Protein 3FYB (pdb70)

B-factor: mean 17.43, std 7.92, range [2.0, 59.08]

CATH classification: 1.10.3340.10

Nearest PDB structures (foldseek):
  3fyb-assembly1_A  TM=1.011E+00  e=7.613E-13  Alcanivorax borkumensis SK2
  2o35-assembly1_B-2  TM=8.205E-01  e=4.792E-06  Sinorhizobium meliloti
  3fyb-assembly1_B  TM=1.006E+00  e=9.041E-12  Alcanivorax borkumensis SK2
  2o35-assembly1_B-2  TM=9.087E-01  e=3.250E-06  Sinorhizobium meliloti

Secondary structure (DSSP, 8-state):
---S-HHHHH--HHHHHHHHHHHHT-TTS-TTT---SS--HHHHHHH--HHHHHT----HHHHHHHHH--HHHHHHHH--PPPHHHHHHHHH-/---S-HHHHH--HHHHHHHHHHHHTTTTS-TTT---SS--HHHHHHH--HHHHTT----HHHHHHHHH--HHHHHHHH-----

Foldseek 3Di:
DVPDDPVVVVCVVVVVVVVLVVCLVPLVPAQLVVLVVPGGLQVQLVVVCVCVVVVHDDDSQRSSCVSNCRVVVSCVPRDDDDDPVSVVSSVVD/DVPDDPVVVVCVVVVLVVVLVVCLVPLVCAQVNVCVVPGGLLNQLVVVCVCVVVVHDQDSQNSSCVSNVRVVVSCVPRNDPDD

Structure (mmCIF, N/CA/C/O backbone):
data_3FYB
#
_entry.id   3FYB
#
_cell.length_a   40.501
_cell.length_b   69.536
_cell.length_c   81.921
_cell.angle_alpha   90.00
_cell.angle_beta   90.00
_cell.angle_gamma   90.00
#
_symmetry.space_group_name_H-M   'P 21 21 21'
#
loop_
_entity.id
_entity.type
_entity.pdbx_description
1 polymer 'Protein of unknown function (DUF1244)'
2 non-polymer 'CHLORIDE ION'
3 non-polymer 'CALCIUM ION'
4 non-polymer DI(HYDROXYETHYL)ETHER
5 non-polymer 1,2-ETHANEDIOL
6 water water
#
loop_
_atom_site.group_PDB
_atom_site.id
_atom_site.type_symbol
_atom_site.label_atom_id
_atom_site.label_alt_id
_atom_site.label_comp_id
_atom_site.label_asym_id
_atom_site.label_entity_id
_atom_site.label_seq_id
_atom_site.pdbx_PDB_ins_code
_atom_site.Cartn_x
_atom_site.Cartn_y
_atom_site.Cartn_z
_atom_site.occupancy
_atom_site.B_iso_or_equiv
_atom_site.auth_seq_id
_atom_site.auth_comp_id
_atom_site.auth_asym_id
_atom_site.auth_atom_id
_atom_site.pdbx_PDB_model_num
ATOM 1 N N . GLY A 1 1 ? 27.817 39.128 4.221 1.00 16.85 0 GLY A N 1
ATOM 2 C CA . GLY A 1 1 ? 28.443 40.077 5.187 1.00 16.90 0 GLY A CA 1
ATOM 3 C C . GLY A 1 1 ? 28.935 41.343 4.524 1.00 16.59 0 GLY A C 1
ATOM 4 O O . GLY A 1 1 ? 28.641 41.608 3.356 1.00 16.93 0 GLY A O 1
ATOM 13 N N . ALA A 1 3 ? 31.940 42.141 3.609 1.00 17.92 2 ALA A N 1
ATOM 14 C CA . ALA A 1 3 ? 32.874 41.800 2.551 1.00 18.94 2 ALA A CA 1
ATOM 15 C C . ALA A 1 3 ? 32.182 41.618 1.209 1.00 19.60 2 ALA A C 1
ATOM 16 O O . ALA A 1 3 ? 32.822 41.796 0.169 1.00 21.02 2 ALA A O 1
ATOM 18 N N . ASP A 1 4 ? 30.889 41.256 1.238 1.00 18.77 3 ASP A N 1
ATOM 19 C CA . ASP A 1 4 ? 30.101 40.977 0.039 1.00 18.74 3 ASP A CA 1
ATOM 20 C C . ASP A 1 4 ? 29.436 42.212 -0.577 1.00 17.87 3 ASP A C 1
ATOM 21 O O . ASP A 1 4 ? 28.947 42.157 -1.708 1.00 18.52 3 ASP A O 1
ATOM 26 N N . ILE A 1 5 ? 29.435 43.319 0.161 1.00 16.66 4 ILE A N 1
ATOM 27 C CA . ILE A 1 5 ? 28.746 44.530 -0.256 1.00 15.51 4 ILE A CA 1
ATOM 28 C C . ILE A 1 5 ? 29.655 45.404 -1.114 1.00 16.05 4 ILE A C 1
ATOM 29 O O . ILE A 1 5 ? 30.842 45.526 -0.827 1.00 15.71 4 ILE A O 1
ATOM 34 N N . ASP A 1 6 ? 29.086 45.999 -2.165 1.00 17.10 5 ASP A N 1
ATOM 35 C CA . ASP A 1 6 ? 29.840 46.876 -3.084 1.00 17.27 5 ASP A CA 1
ATOM 36 C C . ASP A 1 6 ? 30.397 48.084 -2.324 1.00 18.10 5 ASP A C 1
ATOM 37 O O . ASP A 1 6 ? 29.773 48.565 -1.369 1.00 16.47 5 ASP A O 1
ATOM 42 N N A GLN A 1 7 ? 31.582 48.547 -2.727 0.50 17.47 6 GLN A N 1
ATOM 43 N N B GLN A 1 7 ? 31.547 48.576 -2.764 0.50 17.99 6 GLN A N 1
ATOM 44 C CA A GLN A 1 7 ? 32.219 49.663 -2.025 0.50 17.28 6 GLN A CA 1
ATOM 45 C CA B GLN A 1 7 ? 32.208 49.639 -2.030 0.50 18.34 6 GLN A CA 1
ATOM 46 C C A GLN A 1 7 ? 31.325 50.911 -1.910 0.50 17.12 6 GLN A C 1
ATOM 47 C C B GLN A 1 7 ? 31.452 50.987 -1.972 0.50 17.71 6 GLN A C 1
ATOM 48 O O A GLN A 1 7 ? 31.199 51.455 -0.824 0.50 16.52 6 GLN A O 1
ATOM 49 O O B GLN A 1 7 ? 31.563 51.695 -0.986 0.50 17.33 6 GLN A O 1
ATOM 60 N N . ALA A 1 8 ? 30.672 51.333 -2.995 1.00 16.82 7 ALA A N 1
ATOM 61 C CA . ALA A 1 8 ? 29.841 52.563 -2.933 1.00 15.97 7 ALA A CA 1
ATOM 62 C C . ALA A 1 8 ? 28.725 52.477 -1.839 1.00 14.94 7 ALA A C 1
ATOM 63 O O . ALA A 1 8 ? 28.520 53.422 -1.075 1.00 14.03 7 ALA A O 1
ATOM 65 N N . SER A 1 9 ? 28.053 51.326 -1.756 1.00 13.99 8 SER A N 1
ATOM 66 C CA . SER A 1 9 ? 27.037 51.085 -0.739 1.00 12.61 8 SER A CA 1
ATOM 67 C C . SER A 1 9 ? 27.667 51.091 0.647 1.00 12.26 8 SER A C 1
ATOM 68 O O . SER A 1 9 ? 27.112 51.688 1.562 1.00 10.97 8 SER A O 1
ATOM 71 N N . LYS A 1 10 ? 28.792 50.423 0.799 1.00 12.68 9 LYS A N 1
ATOM 72 C CA . LYS A 1 10 ? 29.474 50.368 2.138 1.00 13.31 9 LYS A CA 1
ATOM 73 C C . LYS A 1 10 ? 29.800 51.762 2.668 1.00 12.63 9 LYS A C 1
ATOM 74 O O . LYS A 1 10 ? 29.605 52.063 3.857 1.00 11.05 9 LYS A O 1
ATOM 80 N N . THR A 1 11 ? 30.323 52.606 1.776 1.00 11.64 10 THR A N 1
ATOM 81 C CA . THR A 1 11 ? 30.680 53.979 2.137 1.00 11.91 10 THR A CA 1
ATOM 82 C C . THR A 1 11 ? 29.438 54.753 2.552 1.00 11.42 10 THR A C 1
ATOM 83 O O . THR A 1 11 ? 29.455 55.426 3.568 1.00 11.21 10 THR A O 1
ATOM 87 N N . GLU A 1 12 ? 28.352 54.611 1.796 1.00 10.78 11 GLU A N 1
ATOM 88 C CA . GLU A 1 12 ? 27.091 55.253 2.139 1.00 10.42 11 GLU A CA 1
ATOM 89 C C . GLU A 1 12 ? 26.563 54.775 3.489 1.00 10.33 11 GLU A C 1
ATOM 90 O O . GLU A 1 12 ? 26.087 55.571 4.276 1.00 10.23 11 GLU A O 1
ATOM 104 N N . GLU A 1 14 ? 28.373 53.453 6.005 1.00 10.14 13 GLU A N 1
ATOM 105 C CA . GLU A 1 14 ? 29.246 53.888 7.100 1.00 9.55 13 GLU A CA 1
ATOM 106 C C . GLU A 1 14 ? 28.960 55.380 7.395 1.00 10.08 13 GLU A C 1
ATOM 107 O O . GLU A 1 14 ? 28.835 55.784 8.554 1.00 9.80 13 GLU A O 1
ATOM 113 N N . ALA A 1 15 ? 28.847 56.165 6.326 1.00 8.97 14 ALA A N 1
ATOM 114 C CA . ALA A 1 15 ? 28.419 57.591 6.401 1.00 8.93 14 ALA A CA 1
ATOM 115 C C . ALA A 1 15 ? 27.062 57.759 7.124 1.00 8.75 14 ALA A C 1
ATOM 116 O O . ALA A 1 15 ? 26.958 58.593 8.032 1.00 7.62 14 ALA A O 1
ATOM 118 N N . ALA A 1 16 ? 26.036 57.023 6.669 1.00 9.36 15 ALA A N 1
ATOM 119 C CA . ALA A 1 16 ? 24.704 57.016 7.338 1.00 9.63 15 ALA A CA 1
ATOM 120 C C . ALA A 1 16 ? 24.787 56.656 8.838 1.00 10.03 15 ALA A C 1
ATOM 121 O O . ALA A 1 16 ? 24.115 57.300 9.691 1.00 9.99 15 ALA A O 1
ATOM 123 N N . ALA A 1 17 ? 25.606 55.647 9.166 1.00 9.50 16 ALA A N 1
ATOM 124 C CA . ALA A 1 17 ? 25.771 55.224 10.577 1.00 9.35 16 ALA A CA 1
ATOM 125 C C . ALA A 1 17 ? 26.417 56.339 11.399 1.00 9.59 16 ALA A C 1
ATOM 126 O O . ALA A 1 17 ? 26.044 56.584 12.549 1.00 9.45 16 ALA A O 1
ATOM 128 N N . PHE A 1 18 ? 27.406 57.023 10.803 1.00 9.89 17 PHE A N 1
ATOM 129 C CA . PHE A 1 18 ? 28.017 58.185 11.454 1.00 10.34 17 PHE A CA 1
ATOM 130 C C . PHE A 1 18 ? 27.004 59.330 11.703 1.00 10.73 17 PHE A C 1
ATOM 131 O O . PHE A 1 18 ? 26.918 59.883 12.835 1.00 10.39 17 PHE A O 1
ATOM 139 N N . ARG A 1 19 ? 26.269 59.720 10.660 1.00 10.74 18 ARG A N 1
ATOM 140 C CA . ARG A 1 19 ? 25.207 60.709 10.847 1.00 11.47 18 ARG A CA 1
ATOM 141 C C . ARG A 1 19 ? 24.195 60.266 11.934 1.00 11.48 18 ARG A C 1
ATOM 142 O O . ARG A 1 19 ? 23.745 61.105 12.741 1.00 9.77 18 ARG A O 1
ATOM 150 N N . HIS A 1 20 ? 23.864 58.974 11.993 1.00 10.32 19 HIS A N 1
ATOM 151 C CA . HIS A 1 20 ? 22.999 58.452 13.059 1.00 10.91 19 HIS A CA 1
ATOM 152 C C . HIS A 1 20 ? 23.615 58.670 14.443 1.00 10.22 19 HIS A C 1
ATOM 153 O O . HIS A 1 20 ? 22.965 59.090 15.392 1.00 10.07 19 HIS A O 1
ATOM 160 N N . LEU A 1 21 ? 24.907 58.440 14.554 1.00 10.82 20 LEU A N 1
ATOM 161 C CA . LEU A 1 21 ? 25.581 58.699 15.812 1.00 11.35 20 LEU A CA 1
ATOM 162 C C . LEU A 1 21 ? 25.478 60.173 16.228 1.00 10.79 20 LEU A C 1
ATOM 163 O O . LEU A 1 21 ? 25.265 60.456 17.409 1.00 11.27 20 LEU A O 1
ATOM 168 N N . LEU A 1 22 ? 25.684 61.092 15.273 1.00 10.27 21 LEU A N 1
ATOM 169 C CA . LEU A 1 22 ? 25.522 62.535 15.517 1.00 10.76 21 LEU A CA 1
ATOM 170 C C . LEU A 1 22 ? 24.107 62.872 16.001 1.00 10.84 21 LEU A C 1
ATOM 171 O O . LEU A 1 22 ? 23.943 63.628 16.963 1.00 11.49 21 LEU A O 1
ATOM 176 N N . ARG A 1 23 ? 23.098 62.279 15.387 1.00 11.64 22 ARG A N 1
ATOM 177 C CA . ARG A 1 23 ? 21.723 62.519 15.893 1.00 12.24 22 ARG A CA 1
ATOM 178 C C . ARG A 1 23 ? 21.526 61.999 17.310 1.00 13.24 22 ARG A C 1
ATOM 179 O O . ARG A 1 23 ? 20.882 62.670 18.165 1.00 13.03 22 ARG A O 1
ATOM 187 N N . HIS A 1 24 ? 22.022 60.785 17.553 1.00 13.07 23 HIS A N 1
ATOM 188 C CA . HIS A 1 24 ? 21.980 60.184 18.879 1.00 13.41 23 HIS A CA 1
ATOM 189 C C . HIS A 1 24 ? 22.614 61.077 19.952 1.00 14.12 23 HIS A C 1
ATOM 190 O O . HIS A 1 24 ? 22.016 61.327 21.010 1.00 13.90 23 HIS A O 1
ATOM 197 N N . LEU A 1 25 ? 23.815 61.565 19.695 1.00 12.99 24 LEU A N 1
ATOM 198 C CA . LEU A 1 25 ? 24.472 62.446 20.674 1.00 13.39 24 LEU A CA 1
ATOM 199 C C . LEU A 1 25 ? 23.712 63.784 20.871 1.00 14.91 24 LEU A C 1
ATOM 200 O O . LEU A 1 25 ? 23.601 64.303 22.001 1.00 14.68 24 LEU A O 1
ATOM 205 N N . ASP A 1 26 ? 23.182 64.310 19.768 1.00 14.28 25 ASP A N 1
ATOM 206 C CA . ASP A 1 26 ? 22.350 65.520 19.794 1.00 15.46 25 ASP A CA 1
ATOM 207 C C . ASP A 1 26 ? 21.050 65.335 20.586 1.00 15.11 25 ASP A C 1
ATOM 208 O O . ASP A 1 26 ? 20.501 66.305 21.141 1.00 15.68 25 ASP A O 1
ATOM 213 N N . GLU A 1 27 ? 20.552 64.101 20.631 1.00 14.72 26 GLU A N 1
ATOM 214 C CA . GLU A 1 27 ? 19.345 63.740 21.375 1.00 15.45 26 GLU A CA 1
ATOM 215 C C . GLU A 1 27 ? 19.617 63.424 22.839 1.00 15.61 26 GLU A C 1
ATOM 216 O O . GLU A 1 27 ? 18.686 63.212 23.625 1.00 15.00 26 GLU A O 1
ATOM 222 N N . HIS A 1 28 ? 20.895 63.416 23.201 1.00 16.09 27 HIS A N 1
ATOM 223 C CA . HIS A 1 28 ? 21.368 63.123 24.558 1.00 16.26 27 HIS A CA 1
ATOM 224 C C . HIS A 1 28 ? 22.387 64.181 25.007 1.00 17.07 27 HIS A C 1
ATOM 225 O O . HIS A 1 28 ? 23.536 63.870 25.339 1.00 16.30 27 HIS A O 1
ATOM 232 N N . LYS A 1 29 ? 21.944 65.435 25.013 1.00 18.03 28 LYS A N 1
ATOM 233 C CA . LYS A 1 29 ? 22.815 66.570 25.334 1.00 18.64 28 LYS A CA 1
ATOM 234 C C . LYS A 1 29 ? 23.246 66.560 26.804 1.00 19.23 28 LYS A C 1
ATOM 235 O O . LYS A 1 29 ? 24.218 67.248 27.190 1.00 19.87 28 LYS A O 1
ATOM 241 N N . ASP A 1 30 ? 22.535 65.760 27.601 1.00 19.07 29 ASP A N 1
ATOM 242 C CA . ASP A 1 30 ? 22.895 65.460 28.994 1.00 19.08 29 ASP A CA 1
ATOM 243 C C . ASP A 1 30 ? 24.123 64.543 29.105 1.00 17.95 29 ASP A C 1
ATOM 244 O O . ASP A 1 30 ? 24.703 64.421 30.195 1.00 17.21 29 ASP A O 1
ATOM 249 N N . VAL A 1 31 ? 24.480 63.865 28.002 1.00 16.05 30 VAL A N 1
ATOM 250 C CA . VAL A 1 31 ? 25.671 63.008 27.953 1.00 15.41 30 VAL A CA 1
ATOM 251 C C . VAL A 1 31 ? 26.882 63.932 27.799 1.00 14.56 30 VAL A C 1
ATOM 252 O O . VAL A 1 31 ? 27.057 64.558 26.764 1.00 13.86 30 VAL A O 1
ATOM 256 N N . GLN A 1 32 ? 27.692 64.038 28.846 1.00 13.75 31 GLN A N 1
ATOM 257 C CA . GLN A 1 32 ? 28.770 65.039 28.872 1.00 13.10 31 GLN A CA 1
ATOM 258 C C . GLN A 1 32 ? 30.032 64.576 28.167 1.00 12.20 31 GLN A C 1
ATOM 259 O O . GLN A 1 32 ? 30.415 63.401 28.296 1.00 12.70 31 GLN A O 1
ATOM 265 N N . ASN A 1 33 ? 30.740 65.500 27.512 1.00 11.78 32 ASN A N 1
ATOM 266 C CA . ASN A 1 33 ? 32.015 65.123 26.853 1.00 11.31 32 ASN A CA 1
ATOM 267 C C . ASN A 1 33 ? 33.033 64.526 27.822 1.00 11.70 32 ASN A C 1
ATOM 268 O O . ASN A 1 33 ? 33.726 63.581 27.493 1.00 11.45 32 ASN A O 1
ATOM 273 N N . ILE A 1 34 ? 33.144 65.104 29.015 1.00 11.37 33 ILE A N 1
ATOM 274 C CA . ILE A 1 34 ? 34.140 64.596 29.979 1.00 12.50 33 ILE A CA 1
ATOM 275 C C . ILE A 1 34 ? 33.841 63.144 30.400 1.00 12.88 33 ILE A C 1
ATOM 276 O O . ILE A 1 34 ? 34.785 62.343 30.591 1.00 11.79 33 ILE A O 1
ATOM 281 N N . ASP A 1 35 ? 32.551 62.793 30.471 1.00 12.79 34 ASP A N 1
ATOM 282 C CA . ASP A 1 35 ? 32.184 61.402 30.793 1.00 14.08 34 ASP A CA 1
ATOM 283 C C . ASP A 1 35 ? 32.500 60.438 29.650 1.00 14.64 34 ASP A C 1
ATOM 284 O O . ASP A 1 35 ? 32.950 59.312 29.891 1.00 14.67 34 ASP A O 1
ATOM 289 N N . LEU A 1 36 ? 32.259 60.875 28.416 1.00 15.16 35 LEU A N 1
ATOM 290 C CA . LEU A 1 36 ? 32.683 60.123 27.233 1.00 15.69 35 LEU A CA 1
ATOM 291 C C . LEU A 1 36 ? 34.198 59.895 27.251 1.00 16.31 35 LEU A C 1
ATOM 292 O O . LEU A 1 36 ? 34.656 58.778 26.974 1.00 17.04 35 LEU A O 1
ATOM 305 N N . ILE A 1 38 ? 36.339 60.069 29.995 1.00 18.23 37 ILE A N 1
ATOM 306 C CA . ILE A 1 38 ? 36.586 59.135 31.105 1.00 19.33 37 ILE A CA 1
ATOM 307 C C . ILE A 1 38 ? 36.235 57.678 30.710 1.00 20.38 37 ILE A C 1
ATOM 308 O O . ILE A 1 38 ? 37.094 56.801 30.797 1.00 20.54 37 ILE A O 1
ATOM 313 N N . GLN A 1 39 ? 35.010 57.432 30.238 1.00 21.55 38 GLN A N 1
ATOM 314 C CA . GLN A 1 39 ? 34.560 56.051 29.963 1.00 22.76 38 GLN A CA 1
ATOM 315 C C . GLN A 1 39 ? 35.157 55.409 28.719 1.00 22.85 38 GLN A C 1
ATOM 316 O O . GLN A 1 39 ? 35.555 54.223 28.752 1.00 22.94 38 GLN A O 1
ATOM 322 N N . ALA A 1 40 ? 35.218 56.186 27.634 1.00 21.85 39 ALA A N 1
ATOM 323 C CA . ALA A 1 40 ? 35.392 55.635 26.298 1.00 21.41 39 ALA A CA 1
ATOM 324 C C . ALA A 1 40 ? 36.583 56.243 25.550 1.00 20.92 39 ALA A C 1
ATOM 325 O O . ALA A 1 40 ? 36.885 55.821 24.431 1.00 20.08 39 ALA A O 1
ATOM 327 N N . ASP A 1 41 ? 37.256 57.221 26.165 1.00 18.59 40 ASP A N 1
ATOM 328 C CA . ASP A 1 41 ? 38.440 57.849 25.567 1.00 18.59 40 ASP A CA 1
ATOM 329 C C . ASP A 1 41 ? 38.158 58.632 24.261 1.00 16.60 40 ASP A C 1
ATOM 330 O O . ASP A 1 41 ? 39.062 58.840 23.427 1.00 15.54 40 ASP A O 1
ATOM 335 N N . PHE A 1 42 ? 36.910 59.034 24.076 1.00 15.14 41 PHE A N 1
ATOM 336 C CA . PHE A 1 42 ? 36.564 59.930 22.952 1.00 15.28 41 PHE A CA 1
ATOM 337 C C . PHE A 1 42 ? 35.355 60.743 23.364 1.00 15.06 41 PHE A C 1
ATOM 338 O O . PHE A 1 42 ? 34.652 60.360 24.293 1.00 15.55 41 PHE A O 1
ATOM 346 N N . CYS A 1 43 ? 35.102 61.852 22.667 1.00 13.54 42 CYS A N 1
ATOM 347 C CA . CYS A 1 43 ? 33.902 62.654 22.926 1.00 13.63 42 CYS A CA 1
ATOM 348 C C . CYS A 1 43 ? 33.479 63.364 21.635 1.00 13.10 42 CYS A C 1
ATOM 349 O O . CYS A 1 43 ? 34.008 63.045 20.548 1.00 12.72 42 CYS A O 1
ATOM 352 N N . ARG A 1 44 ? 32.541 64.319 21.717 1.00 11.32 43 ARG A N 1
ATOM 353 C CA . ARG A 1 44 ? 32.122 64.998 20.480 1.00 10.76 43 ARG A CA 1
ATOM 354 C C . ARG A 1 44 ? 33.291 65.721 19.776 1.00 10.64 43 ARG A C 1
ATOM 355 O O . ARG A 1 44 ? 33.345 65.798 18.538 1.00 10.96 43 ARG A O 1
ATOM 363 N N . ASN A 1 45 ? 34.242 66.219 20.567 1.00 10.21 44 ASN A N 1
ATOM 364 C CA . ASN A 1 45 ? 35.301 67.032 19.996 1.00 10.62 44 ASN A CA 1
ATOM 365 C C . ASN A 1 45 ? 36.192 66.134 19.188 1.00 11.08 44 ASN A C 1
ATOM 366 O O . ASN A 1 45 ? 36.717 66.553 18.161 1.00 10.83 44 ASN A O 1
ATOM 371 N N . CYS A 1 46 ? 36.334 64.881 19.619 1.00 10.14 45 CYS A N 1
ATOM 372 C CA . CYS A 1 46 ? 37.185 63.941 18.872 1.00 11.35 45 CYS A CA 1
ATOM 373 C C . CYS A 1 46 ? 36.561 63.635 17.520 1.00 11.05 45 CYS A C 1
ATOM 374 O O . CYS A 1 46 ? 37.269 63.519 16.521 1.00 11.44 45 CYS A O 1
ATOM 377 N N . LEU A 1 47 ? 35.227 63.501 17.476 1.00 10.67 46 LEU A N 1
ATOM 378 C CA . LEU A 1 47 ? 34.556 63.223 16.207 1.00 10.58 46 LEU A CA 1
ATOM 379 C C . LEU A 1 47 ? 34.798 64.346 15.242 1.00 11.29 46 LEU A C 1
ATOM 380 O O . LEU A 1 47 ? 34.986 64.109 14.049 1.00 10.65 46 LEU A O 1
ATOM 385 N N . ALA A 1 48 ? 34.821 65.563 15.776 1.00 10.25 47 ALA A N 1
ATOM 386 C CA . ALA A 1 48 ? 35.110 66.738 14.926 1.00 10.79 47 ALA A CA 1
ATOM 387 C C . ALA A 1 48 ? 36.572 66.653 14.411 1.00 10.77 47 ALA A C 1
ATOM 388 O O . ALA A 1 48 ? 36.835 66.852 13.220 1.00 9.77 47 ALA A O 1
ATOM 390 N N . LYS A 1 49 ? 37.515 66.345 15.302 1.00 11.30 48 LYS A N 1
ATOM 391 C CA . LYS A 1 49 ? 38.915 66.174 14.889 1.00 12.14 48 LYS A CA 1
ATOM 392 C C . LYS A 1 49 ? 39.030 65.116 13.798 1.00 11.71 48 LYS A C 1
ATOM 393 O O . LYS A 1 49 ? 39.743 65.308 12.798 1.00 9.13 48 LYS A O 1
ATOM 399 N N . TRP A 1 50 ? 38.306 64.006 13.961 1.00 10.57 49 TRP A N 1
ATOM 400 C CA . TRP A 1 50 ? 38.403 62.887 12.990 1.00 11.33 49 TRP A CA 1
ATOM 401 C C . TRP A 1 50 ? 37.877 63.294 11.624 1.00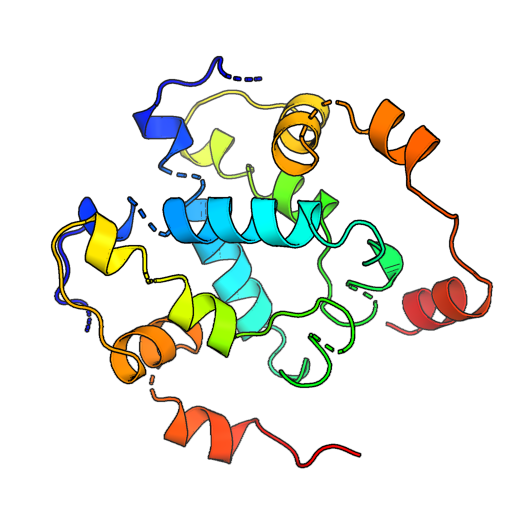 11.18 49 TRP A C 1
ATOM 402 O O . TRP A 1 50 ? 38.396 62.841 10.616 1.00 11.34 49 TRP A O 1
ATOM 413 N N . LEU A 1 51 ? 36.826 64.124 11.603 1.00 10.89 50 LEU A N 1
ATOM 414 C CA . LEU A 1 51 ? 36.332 64.692 10.352 1.00 10.59 50 LEU A CA 1
ATOM 415 C C . LEU A 1 51 ? 37.422 65.565 9.670 1.00 10.90 50 LEU A C 1
ATOM 416 O O . LEU A 1 51 ? 37.616 65.508 8.451 1.00 10.15 50 LEU A O 1
ATOM 429 N N . GLU A 1 53 ? 40.642 65.232 9.952 1.00 12.58 52 GLU A N 1
ATOM 430 C CA . GLU A 1 53 ? 41.626 64.289 9.401 1.00 12.89 52 GLU A CA 1
ATOM 431 C C . GLU A 1 53 ? 41.140 63.697 8.092 1.00 13.35 52 GLU A C 1
ATOM 432 O O . GLU A 1 53 ? 41.923 63.533 7.148 1.00 13.11 52 GLU A O 1
ATOM 438 N N . ALA A 1 54 ? 39.832 63.428 8.015 1.00 12.46 53 ALA A N 1
ATOM 439 C CA . ALA A 1 54 ? 39.261 62.803 6.831 1.00 12.29 53 ALA A CA 1
ATOM 440 C C . ALA A 1 54 ? 39.193 63.844 5.721 1.00 12.20 53 ALA A C 1
ATOM 441 O O . ALA A 1 54 ? 39.360 63.513 4.561 1.00 12.37 53 ALA A O 1
ATOM 443 N N . ALA A 1 55 ? 38.929 65.105 6.080 1.00 12.14 54 ALA A N 1
ATOM 444 C CA . ALA A 1 55 ? 38.995 66.187 5.084 1.00 12.17 54 ALA A CA 1
ATOM 445 C C . ALA A 1 55 ? 40.380 66.180 4.384 1.00 12.82 54 ALA A C 1
ATOM 446 O O . ALA A 1 55 ? 40.463 66.236 3.147 1.00 12.53 54 ALA A O 1
ATOM 448 N N . THR A 1 56 ? 41.466 66.069 5.154 1.00 13.50 55 THR A N 1
ATOM 449 C CA . THR A 1 56 ? 42.825 65.990 4.547 1.00 14.28 55 THR A CA 1
ATOM 450 C C . THR A 1 56 ? 42.993 64.825 3.572 1.00 14.33 55 THR A C 1
ATOM 451 O O . THR A 1 56 ? 43.574 64.986 2.476 1.00 14.36 55 THR A O 1
ATOM 455 N N . GLU A 1 57 ? 42.494 63.659 3.972 1.00 13.15 56 GLU A N 1
ATOM 456 C CA . GLU A 1 57 ? 42.517 62.470 3.143 1.00 14.39 56 GLU A CA 1
ATOM 457 C C . GLU A 1 57 ? 41.760 62.689 1.845 1.00 13.61 56 GLU A C 1
ATOM 458 O O . GLU A 1 57 ? 42.139 62.119 0.809 1.00 12.44 56 GLU A O 1
ATOM 464 N N . GLN A 1 58 ? 40.700 63.509 1.904 1.00 12.40 57 GLN A N 1
ATOM 465 C CA . GLN A 1 58 ? 39.886 63.821 0.718 1.00 11.98 57 GLN A CA 1
ATOM 466 C C . GLN A 1 58 ? 40.327 65.065 -0.057 1.00 12.05 57 GLN A C 1
ATOM 467 O O . GLN A 1 58 ? 39.739 65.399 -1.091 1.00 12.59 57 GLN A O 1
ATOM 473 N N . GLY A 1 59 ? 41.400 65.703 0.385 1.00 12.84 58 GLY A N 1
ATOM 474 C CA . GLY A 1 59 ? 41.943 66.875 -0.326 1.00 13.73 58 GLY A CA 1
ATOM 475 C C . GLY A 1 59 ? 41.020 68.077 -0.226 1.00 14.29 58 GLY A C 1
ATOM 476 O O . GLY A 1 59 ? 41.022 68.955 -1.107 1.00 14.28 58 GLY A O 1
ATOM 477 N N . VAL A 1 60 ? 40.217 68.129 0.832 1.00 13.75 59 VAL A N 1
ATOM 478 C CA . VAL A 1 60 ? 39.270 69.253 1.031 1.00 14.29 59 VAL A CA 1
ATOM 479 C C . VAL A 1 60 ? 39.591 69.980 2.348 1.00 15.75 59 VAL A C 1
ATOM 480 O O . VAL A 1 60 ? 40.386 69.497 3.148 1.00 16.07 59 VAL A O 1
ATOM 484 N N . GLU A 1 61 ? 38.977 71.140 2.555 1.00 16.29 60 GLU A N 1
ATOM 485 C CA . GLU A 1 61 ? 39.296 71.980 3.697 1.00 17.89 60 GLU A CA 1
ATOM 486 C C . GLU A 1 61 ? 38.143 71.939 4.711 1.00 16.90 60 GLU A C 1
ATOM 487 O O . GLU A 1 61 ? 36.979 72.098 4.347 1.00 17.35 60 GLU A O 1
ATOM 493 N N . LEU A 1 62 ? 38.491 71.705 5.973 1.00 16.41 61 LEU A N 1
ATOM 494 C CA . LEU A 1 62 ? 37.553 71.814 7.083 1.00 16.56 61 LEU A CA 1
ATOM 495 C C . LEU A 1 62 ? 38.372 72.218 8.310 1.00 16.04 61 LEU A C 1
ATOM 496 O O . LEU A 1 62 ? 39.336 71.543 8.642 1.00 17.26 61 LEU A O 1
ATOM 501 N N . ASP A 1 63 ? 38.015 73.316 8.964 1.00 14.95 62 ASP A N 1
ATOM 502 C CA . ASP A 1 63 ? 38.762 73.707 10.157 1.00 13.88 62 ASP A CA 1
ATOM 503 C C . ASP A 1 63 ? 37.999 73.221 11.397 1.00 13.31 62 ASP A C 1
ATOM 504 O O . ASP A 1 63 ? 36.901 72.691 11.267 1.00 10.66 62 ASP A O 1
ATOM 509 N N . TYR A 1 64 ? 38.581 73.380 12.577 1.00 12.28 63 TYR A N 1
ATOM 510 C CA . TYR A 1 64 ? 37.963 72.783 13.790 1.00 12.52 63 TYR A CA 1
ATOM 511 C C . TYR A 1 64 ? 36.589 73.398 14.091 1.00 12.42 63 TYR A C 1
ATOM 512 O O . TYR A 1 64 ? 35.657 72.691 14.449 1.00 12.29 63 TYR A O 1
ATOM 521 N N . ASP A 1 65 ? 36.445 74.703 13.891 1.00 11.98 64 ASP A N 1
ATOM 522 C CA . ASP A 1 65 ? 35.166 75.350 14.198 1.00 12.56 64 ASP A CA 1
ATOM 523 C C . ASP A 1 65 ? 34.094 74.790 13.283 1.00 11.81 64 ASP A C 1
ATOM 524 O O . ASP A 1 65 ? 32.981 74.500 13.736 1.00 12.59 64 ASP A O 1
ATOM 529 N N . GLY A 1 66 ? 34.422 74.656 11.997 1.00 10.99 65 GLY A N 1
ATOM 530 C CA . GLY A 1 66 ? 33.485 74.106 11.021 1.00 11.20 65 GLY A CA 1
ATOM 531 C C . GLY A 1 66 ? 33.120 72.659 11.340 1.00 10.59 65 GLY A C 1
ATOM 532 O O . GLY A 1 66 ? 31.943 72.255 11.246 1.00 10.01 65 GLY A O 1
ATOM 533 N N . ALA A 1 67 ? 34.124 71.866 11.707 1.00 9.97 66 ALA A N 1
ATOM 534 C CA . ALA A 1 67 ? 33.876 70.474 12.103 1.00 10.57 66 ALA A CA 1
ATOM 535 C C . ALA A 1 67 ? 32.979 70.383 13.327 1.00 9.00 66 ALA A C 1
ATOM 536 O O . ALA A 1 67 ? 32.040 69.590 13.354 1.00 10.76 66 ALA A O 1
ATOM 538 N N . ARG A 1 68 ? 33.267 71.192 14.345 1.00 8.65 67 ARG A N 1
ATOM 539 C CA . ARG A 1 68 ? 32.420 71.228 15.546 1.00 10.24 67 ARG A CA 1
ATOM 540 C C . ARG A 1 68 ? 31.008 71.689 15.219 1.00 10.23 67 ARG A C 1
ATOM 541 O O . ARG A 1 68 ? 30.016 71.124 15.734 1.00 10.32 67 ARG A O 1
ATOM 549 N N . GLU A 1 69 ? 30.892 72.692 14.357 1.00 10.04 68 GLU A N 1
ATOM 550 C CA . GLU A 1 69 ? 29.537 73.230 14.038 1.00 11.46 68 GLU A CA 1
ATOM 551 C C . GLU A 1 69 ? 28.698 72.101 13.414 1.00 11.79 68 GLU A C 1
ATOM 552 O O . GLU A 1 69 ? 27.520 71.923 13.719 1.00 11.01 68 GLU A O 1
ATOM 558 N N . TYR A 1 70 ? 29.347 71.293 12.579 1.00 11.81 69 TYR A N 1
ATOM 559 C CA . TYR A 1 70 ? 28.683 70.140 11.986 1.00 11.39 69 TYR A CA 1
ATOM 560 C C . TYR A 1 70 ? 28.317 69.076 13.050 1.00 11.99 69 TYR A C 1
ATOM 561 O O . TYR A 1 70 ? 27.199 68.621 13.108 1.00 11.31 69 TYR A O 1
ATOM 570 N N . VAL A 1 71 ? 29.262 68.709 13.906 1.00 11.30 70 VAL A N 1
ATOM 571 C CA . VAL A 1 71 ? 29.033 67.680 14.922 1.00 11.80 70 VAL A CA 1
ATOM 572 C C . VAL A 1 71 ? 27.947 68.121 15.921 1.00 11.83 70 VAL A C 1
ATOM 573 O O . VAL A 1 71 ? 27.033 67.370 16.232 1.00 12.67 70 VAL A O 1
ATOM 577 N N . TYR A 1 72 ? 28.032 69.363 16.389 1.00 10.75 71 TYR A N 1
ATOM 578 C CA . TYR A 1 72 ? 27.128 69.819 17.462 1.00 11.64 71 TYR A CA 1
ATOM 579 C C . TYR A 1 72 ? 25.785 70.326 16.934 1.00 11.63 71 TYR A C 1
ATOM 580 O O . TYR A 1 72 ? 24.827 70.475 17.709 1.00 13.52 71 TYR A O 1
ATOM 589 N N . GLY A 1 73 ? 25.703 70.607 15.632 1.00 13.63 72 GLY A N 1
ATOM 590 C CA . GLY A 1 73 ? 24.487 71.163 15.025 1.00 14.63 72 GLY A CA 1
ATOM 591 C C . GLY A 1 73 ? 24.317 72.668 15.221 1.00 15.02 72 GLY A C 1
ATOM 592 O O . GLY A 1 73 ? 23.268 73.242 14.883 1.00 14.44 72 GLY A O 1
ATOM 601 N N . PRO A 1 75 ? 27.241 76.388 16.310 1.00 15.29 74 PRO A N 1
ATOM 602 C CA . PRO A 1 75 ? 28.598 76.746 16.736 1.00 14.49 74 PRO A CA 1
ATOM 603 C C . PRO A 1 75 ? 28.896 76.215 18.136 1.00 14.30 74 PRO A C 1
ATOM 604 O O . PRO A 1 75 ? 28.024 76.339 19.028 1.00 13.65 74 PRO A O 1
ATOM 608 N N . PHE A 1 76 ? 30.093 75.640 18.333 1.00 13.80 75 PHE A N 1
ATOM 609 C CA . PHE A 1 76 ? 30.467 75.123 19.665 1.00 13.29 75 PHE A CA 1
ATOM 610 C C . PHE A 1 76 ? 30.226 76.133 20.798 1.00 14.04 75 PHE A C 1
ATOM 611 O O . PHE A 1 76 ? 29.803 75.769 21.906 1.00 13.46 75 PHE A O 1
ATOM 619 N N . ALA A 1 77 ? 30.518 77.400 20.532 1.00 14.50 76 ALA A N 1
ATOM 620 C CA . ALA A 1 77 ? 30.397 78.433 21.552 1.00 15.52 76 ALA A CA 1
ATOM 621 C C . ALA A 1 77 ? 28.970 78.560 22.061 1.00 15.31 76 ALA A C 1
ATOM 622 O O . ALA A 1 77 ? 28.755 78.771 23.238 1.00 14.69 76 ALA A O 1
ATOM 624 N N . GLU A 1 78 ? 28.009 78.392 21.152 1.00 16.07 77 GLU A N 1
ATOM 625 C CA . GLU A 1 78 ? 26.591 78.486 21.506 1.00 17.44 77 GLU A CA 1
ATOM 626 C C . GLU A 1 78 ? 26.159 77.235 22.276 1.00 16.53 77 GLU A C 1
ATOM 627 O O . GLU A 1 78 ? 25.498 77.353 23.302 1.00 16.00 77 GLU A O 1
ATOM 633 N N . TRP A 1 79 ? 26.565 76.058 21.797 1.00 16.16 78 TRP A N 1
ATOM 634 C CA . TRP A 1 79 ? 26.338 74.780 22.486 1.00 16.18 78 TRP A CA 1
ATOM 635 C C . TRP A 1 79 ? 26.869 74.796 23.922 1.00 15.91 78 TRP A C 1
ATOM 636 O O . TRP A 1 79 ? 26.152 74.460 24.863 1.00 16.52 78 TRP A O 1
ATOM 647 N N . LYS A 1 80 ? 28.100 75.261 24.095 1.00 16.25 79 LYS A N 1
ATOM 648 C CA . LYS A 1 80 ? 28.691 75.413 25.416 1.00 16.50 79 LYS A CA 1
ATOM 649 C C . LYS A 1 80 ? 27.907 76.322 26.354 1.00 16.16 79 LYS A C 1
ATOM 650 O O . LYS A 1 80 ? 27.727 75.969 27.506 1.00 16.24 79 LYS A O 1
ATOM 656 N N . THR A 1 81 ? 27.460 77.480 25.866 1.00 15.29 80 THR A N 1
ATOM 657 C CA . THR A 1 81 ? 26.656 78.408 26.653 1.00 14.79 80 THR A CA 1
ATOM 658 C C . THR A 1 81 ? 25.313 77.790 27.062 1.00 14.25 80 THR A C 1
ATOM 659 O O . THR A 1 81 ? 24.883 77.890 28.218 1.00 12.04 80 THR A O 1
ATOM 663 N N . LEU A 1 82 ? 24.678 77.114 26.112 1.00 12.65 81 LEU A N 1
ATOM 664 C CA . LEU A 1 82 ? 23.316 76.643 26.324 1.00 13.46 81 LEU A CA 1
ATOM 665 C C . LEU A 1 82 ? 23.261 75.329 27.072 1.00 13.09 81 LEU A C 1
ATOM 666 O O . LEU A 1 82 ? 22.317 75.096 27.814 1.00 14.22 81 LEU A O 1
ATOM 671 N N . TYR A 1 83 ? 24.267 74.468 26.876 1.00 12.48 82 TYR A N 1
ATOM 672 C CA . TYR A 1 83 ? 24.142 73.090 27.335 1.00 12.78 82 TYR A CA 1
ATOM 673 C C . TYR A 1 83 ? 25.213 72.576 28.262 1.00 13.92 82 TYR A C 1
ATOM 674 O O . TYR A 1 83 ? 24.950 71.660 29.033 1.00 14.92 82 TYR A O 1
ATOM 683 N N . GLN A 1 84 ? 26.411 73.134 28.189 1.00 13.51 83 GLN A N 1
ATOM 684 C CA . GLN A 1 84 ? 27.523 72.534 28.929 1.00 14.49 83 GLN A CA 1
ATOM 685 C C . GLN A 1 84 ? 27.656 72.967 30.372 1.00 14.42 83 GLN A C 1
ATOM 686 O O . GLN A 1 84 ? 27.512 74.150 30.685 1.00 14.94 83 GLN A O 1
ATOM 692 N N . LYS A 1 85 ? 27.907 71.981 31.242 1.00 14.19 84 LYS A N 1
ATOM 693 C CA . LYS A 1 85 ? 28.219 72.204 32.655 1.00 14.91 84 LYS A CA 1
ATOM 694 C C . LYS A 1 85 ? 29.699 71.908 32.813 1.00 13.67 84 LYS A C 1
ATOM 695 O O . LYS A 1 85 ? 30.180 70.941 32.204 1.00 13.51 84 LYS A O 1
ATOM 701 N N . PRO A 1 86 ? 30.429 72.722 33.611 1.00 13.06 85 PRO A N 1
ATOM 702 C CA . PRO A 1 86 ? 31.835 72.336 33.785 1.00 12.93 85 PRO A CA 1
ATOM 703 C C . PRO A 1 86 ? 31.997 71.052 34.594 1.00 12.12 85 PRO A C 1
ATOM 704 O O . PRO A 1 86 ? 31.097 70.671 35.350 1.00 11.97 85 PRO A O 1
ATOM 708 N N . ALA A 1 87 ? 33.160 70.422 34.482 1.00 11.52 86 ALA A N 1
ATOM 709 C CA . ALA A 1 87 ? 33.426 69.185 35.230 1.00 10.99 86 ALA A CA 1
ATOM 710 C C . ALA A 1 87 ? 33.279 69.348 36.755 1.00 10.40 86 ALA A C 1
ATOM 711 O O . ALA A 1 87 ? 33.539 70.420 37.302 1.00 11.19 86 ALA A O 1
ATOM 713 N N . SER A 1 88 ? 32.866 68.276 37.440 1.00 9.92 87 SER A N 1
ATOM 714 C CA . SER A 1 88 ? 32.888 68.226 38.904 1.00 9.17 87 SER A CA 1
ATOM 715 C C . SER A 1 88 ? 34.319 67.861 39.337 1.00 9.65 87 SER A C 1
ATOM 716 O O . SER A 1 88 ? 35.121 67.428 38.495 1.00 8.78 87 SER A O 1
ATOM 719 N N . GLU A 1 89 ? 34.624 68.015 40.622 1.00 9.85 88 GLU A N 1
ATOM 720 C CA . GLU A 1 89 ? 35.922 67.555 41.161 1.00 11.85 88 GLU A CA 1
ATOM 721 C C . GLU A 1 89 ? 36.131 66.071 40.851 1.00 11.67 88 GLU A C 1
ATOM 722 O O . GLU A 1 89 ? 37.214 65.659 40.424 1.00 12.46 88 GLU A O 1
ATOM 728 N N . ALA A 1 90 ? 35.081 65.273 41.037 1.00 11.55 89 ALA A N 1
ATOM 729 C CA . ALA A 1 90 ? 35.155 63.833 40.791 1.00 11.79 89 ALA A CA 1
ATOM 730 C C . ALA A 1 90 ? 35.443 63.503 39.323 1.00 11.62 89 ALA A C 1
ATOM 731 O O . ALA A 1 90 ? 36.192 62.558 39.021 1.00 10.96 89 ALA A O 1
ATOM 733 N N . GLN A 1 91 ? 34.839 64.25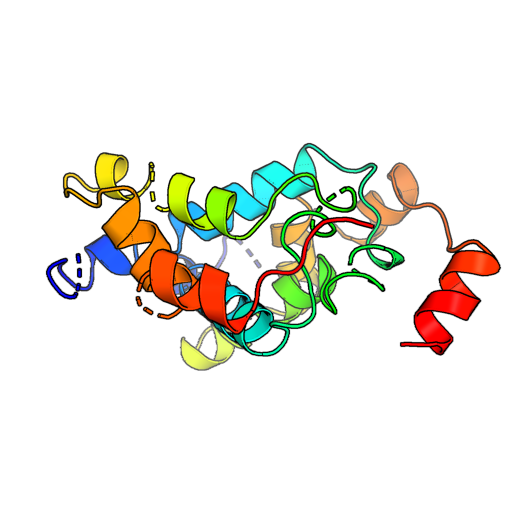1 38.392 1.00 11.44 90 GLN A N 1
ATOM 734 C CA . GLN A 1 91 ? 35.122 64.032 36.967 1.00 12.64 90 GLN A CA 1
ATOM 735 C C . GLN A 1 91 ? 36.572 64.426 36.618 1.00 14.26 90 GLN A C 1
ATOM 736 O O . GLN A 1 91 ? 37.253 63.692 35.885 1.00 15.22 90 GLN A O 1
ATOM 742 N N . LEU A 1 92 ? 37.046 65.562 37.132 1.00 16.60 91 LEU A N 1
ATOM 743 C CA . LEU A 1 92 ? 38.427 65.993 36.898 1.00 18.73 91 LEU A CA 1
ATOM 744 C C . LEU A 1 92 ? 39.404 64.927 37.386 1.00 20.35 91 LEU A C 1
ATOM 745 O O . LEU A 1 92 ? 40.257 64.483 36.604 1.00 20.69 91 LEU A O 1
ATOM 750 N N . ALA A 1 93 ? 39.252 64.516 38.656 1.00 21.49 92 ALA A N 1
ATOM 751 C CA . ALA A 1 93 ? 39.991 63.388 39.255 1.00 22.96 92 ALA A CA 1
ATOM 752 C C . ALA A 1 93 ? 39.949 62.114 38.419 1.00 24.21 92 ALA A C 1
ATOM 753 O O . ALA A 1 93 ? 40.993 61.505 38.177 1.00 24.59 92 ALA A O 1
ATOM 755 N N . ALA A 1 94 ? 38.751 61.711 37.989 1.00 25.70 93 ALA A N 1
ATOM 756 C CA . ALA A 1 94 ? 38.577 60.486 37.206 1.00 27.55 93 ALA A CA 1
ATOM 757 C C . ALA A 1 94 ? 39.179 60.597 35.800 1.00 29.23 93 ALA A C 1
ATOM 758 O O . ALA A 1 94 ? 39.625 59.599 35.240 1.00 29.42 93 ALA A O 1
ATOM 760 N N . PHE A 1 95 ? 39.196 61.811 35.251 1.00 31.75 94 PHE A N 1
ATOM 761 C CA . PHE A 1 95 ? 39.850 62.106 33.971 1.00 34.16 94 PHE A CA 1
ATOM 762 C C . PHE A 1 95 ? 41.364 62.040 34.167 1.00 35.53 94 PHE A C 1
ATOM 763 O O . PHE A 1 95 ? 42.075 61.426 33.362 1.00 35.56 94 PHE A O 1
ATOM 771 N N . GLU A 1 96 ? 41.840 62.666 35.242 1.00 37.00 95 GLU A N 1
ATOM 772 C CA . GLU A 1 96 ? 43.249 62.613 35.636 1.00 38.88 95 GLU A CA 1
ATOM 773 C C . GLU A 1 96 ? 43.688 61.182 35.939 1.00 39.53 95 GLU A C 1
ATOM 774 O O . GLU A 1 96 ? 44.860 60.840 35.757 1.00 39.97 95 GLU A O 1
ATOM 780 N N . ALA A 1 97 ? 42.740 60.354 36.385 1.00 40.42 96 ALA A N 1
ATOM 781 C CA . ALA A 1 97 ? 42.993 58.941 36.682 1.00 41.36 96 ALA A CA 1
ATOM 782 C C . ALA A 1 97 ? 43.220 58.119 35.419 1.00 42.04 96 ALA A C 1
ATOM 783 O O . ALA A 1 97 ? 44.002 57.162 35.429 1.00 42.44 96 ALA A O 1
ATOM 785 N N . LYS A 1 98 ? 42.524 58.482 34.346 1.00 43.02 97 LYS A N 1
ATOM 786 C CA . LYS A 1 98 ? 42.628 57.778 33.065 1.00 43.54 97 LYS A CA 1
ATOM 787 C C . LYS A 1 98 ? 43.371 58.630 32.044 1.00 43.73 97 LYS A C 1
ATOM 788 O O . LYS A 1 98 ? 44.517 59.023 32.271 1.00 44.13 97 LYS A O 1
ATOM 794 N N . GLY B 1 1 ? 32.765 75.636 5.606 1.00 16.30 0 GLY B N 1
ATOM 795 C CA . GLY B 1 1 ? 32.395 74.480 6.464 1.00 15.85 0 GLY B CA 1
ATOM 796 C C . GLY B 1 1 ? 31.879 73.244 5.750 1.00 15.84 0 GLY B C 1
ATOM 797 O O . GLY B 1 1 ? 32.116 73.035 4.545 1.00 15.82 0 GLY B O 1
ATOM 806 N N . ALA B 1 3 ? 28.936 72.384 4.855 1.00 12.84 2 ALA B N 1
ATOM 807 C CA . ALA B 1 3 ? 27.960 72.621 3.775 1.00 13.13 2 ALA B CA 1
ATOM 808 C C . ALA B 1 3 ? 28.641 73.075 2.483 1.00 13.10 2 ALA B C 1
ATOM 809 O O . ALA B 1 3 ? 28.006 73.098 1.418 1.00 13.88 2 ALA B O 1
ATOM 811 N N . ASP B 1 4 ? 29.924 73.420 2.570 1.00 12.29 3 ASP B N 1
ATOM 812 C CA . ASP B 1 4 ? 30.700 73.892 1.414 1.00 12.36 3 ASP B CA 1
ATOM 813 C C . ASP B 1 4 ? 31.486 72.795 0.721 1.00 11.40 3 ASP B C 1
ATOM 814 O O . ASP B 1 4 ? 32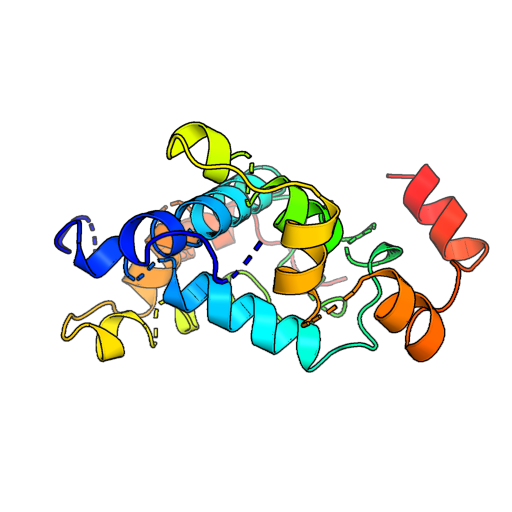.129 73.031 -0.305 1.00 12.39 3 ASP B O 1
ATOM 819 N N . ILE B 1 5 ? 31.480 71.611 1.299 1.00 9.41 4 ILE B N 1
ATOM 820 C CA . ILE B 1 5 ? 32.235 70.498 0.726 1.00 7.92 4 ILE B CA 1
ATOM 821 C C . ILE B 1 5 ? 31.343 69.697 -0.269 1.00 8.36 4 ILE B C 1
ATOM 822 O O . ILE B 1 5 ? 30.170 69.424 0.009 1.00 9.11 4 ILE B O 1
ATOM 827 N N . ASP B 1 6 ? 31.899 69.279 -1.417 1.00 8.43 5 ASP B N 1
ATOM 828 C CA . ASP B 1 6 ? 31.087 68.502 -2.372 1.00 9.10 5 ASP B CA 1
ATOM 829 C C . ASP B 1 6 ? 30.515 67.243 -1.701 1.00 9.38 5 ASP B C 1
ATOM 830 O O . ASP B 1 6 ? 31.134 66.655 -0.816 1.00 7.89 5 ASP B O 1
ATOM 835 N N . GLN B 1 7 ? 29.324 66.828 -2.130 1.00 9.28 6 GLN B N 1
ATOM 836 C CA . GLN B 1 7 ? 28.620 65.743 -1.477 1.00 10.44 6 GLN B CA 1
ATOM 837 C C . GLN B 1 7 ? 29.431 64.431 -1.395 1.00 10.01 6 GLN B C 1
ATOM 838 O O . GLN B 1 7 ? 29.382 63.750 -0.382 1.00 10.10 6 GLN B O 1
ATOM 844 N N . ALA B 1 8 ? 30.175 64.088 -2.436 1.00 9.52 7 ALA B N 1
ATOM 845 C CA . ALA B 1 8 ? 30.933 62.816 -2.426 1.00 9.93 7 ALA B CA 1
ATOM 846 C C . ALA B 1 8 ? 32.047 62.844 -1.368 1.00 9.54 7 ALA B C 1
ATOM 847 O O . ALA B 1 8 ? 32.162 61.891 -0.583 1.00 10.05 7 ALA B O 1
ATOM 849 N N . SER B 1 9 ? 32.836 63.913 -1.340 1.00 8.87 8 SER B N 1
ATOM 850 C CA . SER B 1 9 ? 33.837 64.120 -0.259 1.00 8.42 8 SER B CA 1
ATOM 851 C C . SER B 1 9 ? 33.190 64.074 1.140 1.00 8.49 8 SER B C 1
ATOM 852 O O . SER B 1 9 ? 33.743 63.438 2.060 1.00 9.12 8 SER B O 1
ATOM 855 N N . LYS B 1 10 ? 32.064 64.765 1.318 1.00 7.81 9 LYS B N 1
ATOM 856 C CA . LYS B 1 10 ? 31.410 64.810 2.639 1.00 8.17 9 LYS B CA 1
ATOM 857 C C . LYS B 1 10 ? 31.013 63.407 3.105 1.00 9.62 9 LYS B C 1
ATOM 858 O O . LYS B 1 10 ? 31.295 62.996 4.260 1.00 9.15 9 LYS B O 1
ATOM 864 N N . THR B 1 11 ? 30.385 62.667 2.197 1.00 9.16 10 THR B N 1
ATOM 865 C CA . THR B 1 11 ? 30.062 61.242 2.445 1.00 9.33 10 THR B CA 1
ATOM 866 C C . THR B 1 11 ? 31.310 60.420 2.814 1.00 8.84 10 THR B C 1
ATOM 867 O O . THR B 1 11 ? 31.305 59.675 3.792 1.00 9.20 10 THR B O 1
ATOM 871 N N . GLU B 1 12 ? 32.393 60.579 2.053 1.00 10.01 11 GLU B N 1
ATOM 872 C CA . GLU B 1 12 ? 33.622 59.878 2.348 1.00 9.40 11 GLU B CA 1
ATOM 873 C C . GLU B 1 12 ? 34.156 60.220 3.738 1.00 10.73 11 GLU B C 1
ATOM 874 O O . GLU B 1 12 ? 34.609 59.327 4.476 1.00 10.89 11 GLU B O 1
ATOM 888 N N . GLU B 1 14 ? 32.408 61.344 6.389 1.00 8.93 13 GLU B N 1
ATOM 889 C CA . GLU B 1 14 ? 31.545 60.749 7.414 1.00 9.59 13 GLU B CA 1
ATOM 890 C C . GLU B 1 14 ? 31.838 59.252 7.582 1.00 9.87 13 GLU B C 1
ATOM 891 O O . GLU B 1 14 ? 31.921 58.748 8.717 1.00 9.38 13 GLU B O 1
ATOM 897 N N . ALA B 1 15 ? 32.009 58.556 6.454 1.00 8.61 14 ALA B N 1
ATOM 898 C CA . ALA B 1 15 ? 32.362 57.131 6.472 1.00 9.83 14 ALA B CA 1
ATOM 899 C C . ALA B 1 15 ? 33.707 56.900 7.143 1.00 9.59 14 ALA B C 1
ATOM 900 O O . ALA B 1 15 ? 33.850 56.001 7.999 1.00 10.02 14 ALA B O 1
ATOM 902 N N . ALA B 1 16 ? 34.695 57.715 6.780 1.00 10.42 15 ALA B N 1
ATOM 903 C CA . ALA B 1 16 ? 36.024 57.646 7.414 1.00 9.53 15 ALA B CA 1
ATOM 904 C C . ALA B 1 16 ? 35.957 57.856 8.921 1.00 9.64 15 ALA B C 1
ATOM 905 O O . ALA B 1 16 ? 36.656 57.154 9.690 1.00 8.12 15 ALA B O 1
ATOM 907 N N . ALA B 1 17 ? 35.089 58.783 9.358 1.00 10.05 16 ALA B N 1
ATOM 908 C CA . ALA B 1 17 ? 35.006 59.083 10.783 1.00 10.63 16 ALA B CA 1
ATOM 909 C C . ALA B 1 17 ? 34.336 57.906 11.484 1.00 10.01 16 ALA B C 1
ATOM 910 O O . ALA B 1 17 ? 34.718 57.568 12.591 1.00 10.96 16 ALA B O 1
ATOM 912 N N . PHE B 1 18 ? 33.343 57.285 10.841 1.00 10.74 17 PHE B N 1
ATOM 913 C CA . PHE B 1 18 ? 32.753 56.075 11.387 1.00 10.16 17 PHE B CA 1
ATOM 914 C C . PHE B 1 18 ? 33.763 54.920 11.521 1.00 10.58 17 P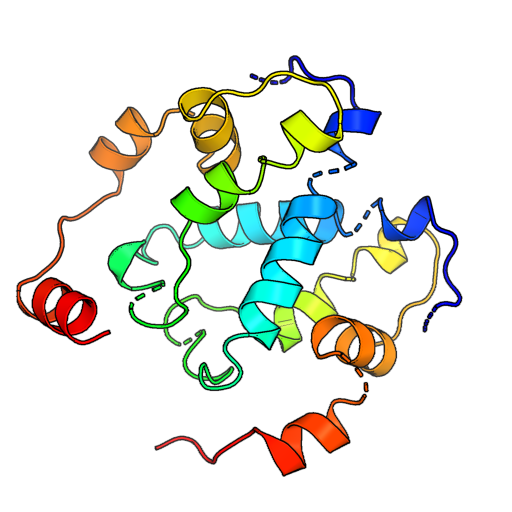HE B C 1
ATOM 915 O O . PHE B 1 18 ? 33.848 54.269 12.611 1.00 9.02 17 PHE B O 1
ATOM 923 N N . ARG B 1 19 ? 34.530 54.654 10.449 1.00 11.42 18 ARG B N 1
ATOM 924 C CA . ARG B 1 19 ? 35.605 53.629 10.539 1.00 11.84 18 ARG B CA 1
ATOM 925 C C . ARG B 1 19 ? 36.642 53.968 11.635 1.00 11.44 18 ARG B C 1
ATOM 926 O O . ARG B 1 19 ? 37.068 53.099 12.362 1.00 11.14 18 ARG B O 1
ATOM 934 N N . HIS B 1 20 ? 37.035 55.241 11.761 1.00 10.74 19 HIS B N 1
ATOM 935 C CA . HIS B 1 20 ? 37.905 55.682 12.881 1.00 11.23 19 HIS B CA 1
ATOM 936 C C . HIS B 1 20 ? 37.304 55.306 14.251 1.00 10.70 19 HIS B C 1
ATOM 937 O O . HIS B 1 20 ? 38.005 54.749 15.105 1.00 10.92 19 HIS B O 1
ATOM 944 N N . LEU B 1 21 ? 36.008 55.554 14.454 1.00 10.05 20 LEU B N 1
ATOM 945 C CA . LEU B 1 21 ? 35.370 55.234 15.737 1.00 10.74 20 LEU B CA 1
ATOM 946 C C . LEU B 1 21 ? 35.451 53.724 15.968 1.00 9.92 20 LEU B C 1
ATOM 947 O O . LEU B 1 21 ? 35.731 53.312 17.079 1.00 8.95 20 LEU B O 1
ATOM 952 N N . LEU B 1 22 ? 35.208 52.911 14.921 1.00 9.93 21 LEU B N 1
ATOM 953 C CA . LEU B 1 22 ? 35.348 51.437 15.051 1.00 9.48 21 LEU B CA 1
ATOM 954 C C . LEU B 1 22 ? 36.737 50.985 15.507 1.00 9.81 21 LEU B C 1
ATOM 955 O O . LEU B 1 22 ? 36.835 50.110 16.360 1.00 8.80 21 LEU B O 1
ATOM 960 N N . ARG B 1 23 ? 37.777 51.585 14.923 1.00 9.09 22 ARG B N 1
ATOM 961 C CA . ARG B 1 23 ? 39.157 51.301 15.283 1.00 10.01 22 ARG B CA 1
ATOM 962 C C . ARG B 1 23 ? 39.439 51.763 16.708 1.00 10.79 22 ARG B C 1
ATOM 963 O O . ARG B 1 23 ? 40.073 51.056 17.493 1.00 10.33 22 ARG B O 1
ATOM 971 N N . HIS B 1 24 ? 38.946 52.961 17.037 1.00 10.09 23 HIS B N 1
ATOM 972 C CA . HIS B 1 24 ? 39.034 53.474 18.396 1.00 11.20 23 HIS B CA 1
ATOM 973 C C . HIS B 1 24 ? 38.465 52.488 19.409 1.00 10.75 23 HIS B C 1
ATOM 974 O O . HIS B 1 24 ? 39.123 52.130 20.385 1.00 12.89 23 HIS B O 1
ATOM 981 N N . LEU B 1 25 ? 37.249 52.022 19.178 1.00 10.67 24 LEU B N 1
ATOM 982 C CA . LEU B 1 25 ? 36.619 51.093 20.124 1.00 10.91 24 LEU B CA 1
ATOM 983 C C . LEU B 1 25 ? 37.350 49.744 20.181 1.00 11.62 24 LEU B C 1
ATOM 984 O O . LEU B 1 25 ? 37.447 49.154 21.238 1.00 12.72 24 LEU B O 1
ATOM 989 N N . ASP B 1 26 ? 37.847 49.294 19.038 1.00 12.85 25 ASP B N 1
ATOM 990 C CA . ASP B 1 26 ? 38.632 48.066 18.960 1.00 13.85 25 ASP B CA 1
ATOM 991 C C . ASP B 1 26 ? 39.949 48.208 19.747 1.00 14.72 25 ASP B C 1
ATOM 992 O O . ASP B 1 26 ? 40.509 47.205 20.254 1.00 14.18 25 ASP B O 1
ATOM 997 N N . GLU B 1 27 ? 40.454 49.449 19.830 1.00 15.62 26 GLU B N 1
ATOM 998 C CA . GLU B 1 27 ? 41.661 49.754 20.591 1.00 16.62 26 GLU B CA 1
ATOM 999 C C . GLU B 1 27 ? 41.394 49.897 22.087 1.00 16.75 26 GLU B C 1
ATOM 1000 O O . GLU B 1 27 ? 42.330 49.986 22.879 1.00 16.92 26 GLU B O 1
ATOM 1006 N N . HIS B 1 28 ? 40.123 49.905 22.459 1.00 16.67 27 HIS B N 1
ATOM 1007 C CA . HIS B 1 28 ? 39.680 50.034 23.833 1.00 17.15 27 HIS B CA 1
ATOM 1008 C C . HIS B 1 28 ? 38.740 48.891 24.188 1.00 17.73 27 HIS B C 1
ATOM 1009 O O . HIS B 1 28 ? 37.623 49.089 24.634 1.00 16.22 27 HIS B O 1
ATOM 1016 N N . LYS B 1 29 ? 39.204 47.671 23.984 1.00 18.15 28 LYS B N 1
ATOM 1017 C CA . LYS B 1 29 ? 38.364 46.524 24.288 1.00 19.65 28 LYS B CA 1
ATOM 1018 C C . LYS B 1 29 ? 38.050 46.415 25.797 1.00 20.64 28 LYS B C 1
ATOM 1019 O O . LYS B 1 29 ? 37.138 45.664 26.189 1.00 20.96 28 LYS B O 1
ATOM 1025 N N A ASP B 1 30 ? 38.806 47.179 26.591 0.60 21.11 29 ASP B N 1
ATOM 1026 N N B ASP B 1 30 ? 38.768 47.172 26.627 0.40 20.82 29 ASP B N 1
ATOM 1027 C CA A ASP B 1 30 ? 38.587 47.400 28.027 0.60 22.18 29 ASP B CA 1
ATOM 1028 C CA B ASP B 1 30 ? 38.457 47.281 28.058 0.40 21.49 29 ASP B CA 1
ATOM 1029 C C A ASP B 1 30 ? 37.249 48.089 28.339 0.60 21.91 29 ASP B C 1
ATOM 1030 C C B ASP B 1 30 ? 37.149 48.020 28.314 0.40 21.47 29 ASP B C 1
ATOM 1031 O O A ASP B 1 30 ? 36.644 47.848 29.393 0.60 22.09 29 ASP B O 1
ATOM 1032 O O B ASP B 1 30 ? 36.468 47.760 29.316 0.40 21.64 29 ASP B O 1
ATOM 1041 N N . VAL B 1 31 ? 36.820 48.949 27.419 1.00 21.59 30 VAL B N 1
ATOM 1042 C CA . VAL B 1 31 ? 35.569 49.711 27.508 1.00 21.60 30 VAL B CA 1
ATOM 1043 C C . VAL B 1 31 ? 34.395 48.765 27.230 1.00 21.05 30 VAL B C 1
ATOM 1044 O O . VAL B 1 31 ? 34.159 48.389 26.092 1.00 20.46 30 VAL B O 1
ATOM 1048 N N A GLN B 1 32 ? 33.691 48.353 28.279 0.60 20.93 31 GLN B N 1
ATOM 1049 N N B GLN B 1 32 ? 33.668 48.418 28.287 0.40 20.67 31 GLN B N 1
ATOM 1050 C CA A GLN B 1 32 ? 32.597 47.394 28.113 0.60 20.75 31 GLN B CA 1
ATOM 1051 C CA B GLN B 1 32 ? 32.533 47.501 28.210 0.40 20.30 31 GLN B CA 1
ATOM 1052 C C A GLN B 1 32 ? 31.352 48.081 27.540 0.60 20.34 31 GLN B C 1
ATOM 1053 C C B GLN B 1 32 ? 31.350 48.137 27.487 0.40 20.11 31 GLN B C 1
ATOM 1054 O O A GLN B 1 32 ? 31.128 49.282 27.755 0.60 19.85 31 GLN B O 1
ATOM 1055 O O B GLN B 1 32 ? 31.152 49.357 27.563 0.40 19.77 31 GLN B O 1
ATOM 1066 N N . ASN B 1 33 ? 30.560 47.313 26.796 1.00 20.05 32 ASN B N 1
ATOM 1067 C CA .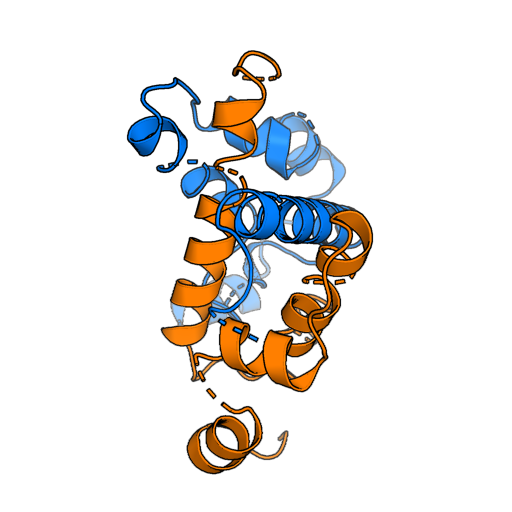 ASN B 1 33 ? 29.310 47.807 26.199 1.00 20.19 32 ASN B CA 1
ATOM 1068 C C . ASN B 1 33 ? 28.366 48.353 27.275 1.00 20.77 32 ASN B C 1
ATOM 1069 O O . ASN B 1 33 ? 27.651 49.311 27.024 1.00 20.44 32 ASN B O 1
ATOM 1074 N N . ILE B 1 34 ? 28.378 47.759 28.475 1.00 21.51 33 ILE B N 1
ATOM 1075 C CA . ILE B 1 34 ? 27.492 48.259 29.542 1.00 21.66 33 ILE B CA 1
ATOM 1076 C C . ILE B 1 34 ? 27.850 49.697 29.928 1.00 22.44 33 ILE B C 1
ATOM 1077 O O . ILE B 1 34 ? 26.963 50.532 30.117 1.00 22.85 33 ILE B O 1
ATOM 1082 N N . ASP B 1 35 ? 29.144 49.995 30.008 1.00 23.05 34 ASP B N 1
ATOM 1083 C CA . ASP B 1 35 ? 29.592 51.335 30.385 1.00 24.11 34 ASP B CA 1
ATOM 1084 C C . ASP B 1 35 ? 29.226 52.362 29.330 1.00 23.56 34 ASP B C 1
ATOM 1085 O O . ASP B 1 35 ? 28.818 53.476 29.652 1.00 23.64 34 ASP B O 1
ATOM 1090 N N . LEU B 1 36 ? 29.337 51.969 28.066 1.00 23.27 35 LEU B N 1
ATOM 1091 C CA . LEU B 1 36 ? 28.876 52.806 26.966 1.00 23.09 35 LEU B CA 1
ATOM 1092 C C . LEU B 1 36 ? 27.364 53.045 27.062 1.00 23.61 35 LEU B C 1
ATOM 1093 O O . LEU B 1 36 ? 26.897 54.167 26.874 1.00 23.08 35 LEU B O 1
ATOM 1106 N N . ILE B 1 38 ? 25.499 52.948 29.805 1.00 27.61 37 ILE B N 1
ATOM 1107 C CA . ILE B 1 38 ? 25.364 53.808 30.982 1.00 28.42 37 ILE B CA 1
ATOM 1108 C C . ILE B 1 38 ? 25.709 55.272 30.655 1.00 28.84 37 ILE B C 1
ATOM 1109 O O . ILE B 1 38 ? 24.884 56.158 30.860 1.00 29.07 37 ILE B O 1
ATOM 1114 N N . GLN B 1 39 ? 26.896 55.514 30.106 1.00 29.09 38 GLN B N 1
ATOM 1115 C CA . GLN B 1 39 ? 27.386 56.883 29.923 1.00 29.67 38 GLN B CA 1
ATOM 1116 C C . GLN B 1 39 ? 26.923 57.584 28.647 1.00 29.36 38 GLN B C 1
ATOM 1117 O O . GLN B 1 39 ? 26.914 58.824 28.591 1.00 29.72 38 GLN B O 1
ATOM 1123 N N . ALA B 1 40 ? 26.548 56.808 27.630 1.00 28.09 39 ALA B N 1
ATOM 1124 C CA . ALA B 1 40 ? 26.338 57.370 26.299 1.00 26.60 39 ALA B CA 1
ATOM 1125 C C . ALA B 1 40 ? 25.030 56.950 25.627 1.00 25.95 39 ALA B C 1
ATOM 1126 O O . ALA B 1 40 ? 24.660 57.510 24.584 1.00 25.46 39 ALA B O 1
ATOM 1128 N N . ASP B 1 41 ? 24.352 55.963 26.221 1.00 24.50 40 ASP B N 1
ATOM 1129 C CA . ASP B 1 41 ? 23.086 55.407 25.720 1.00 23.82 40 ASP B CA 1
ATOM 1130 C C . ASP B 1 41 ? 23.213 54.699 24.353 1.00 22.49 40 ASP B C 1
ATOM 1131 O O . ASP B 1 41 ? 22.242 54.572 23.602 1.00 22.04 40 ASP B O 1
ATOM 1136 N N . PHE B 1 42 ? 24.419 54.239 24.036 1.00 21.20 41 PHE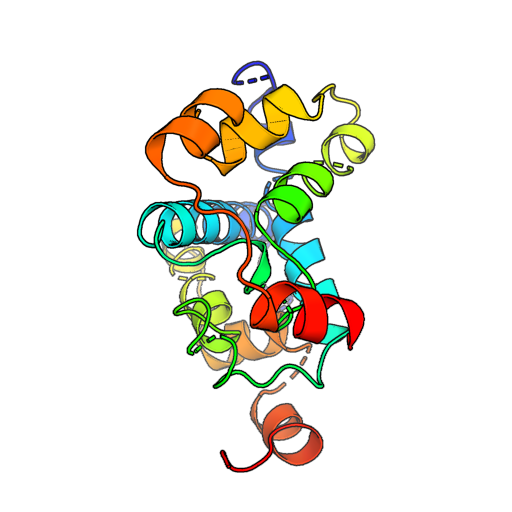 B N 1
ATOM 1137 C CA . PHE B 1 42 ? 24.646 53.410 22.846 1.00 19.69 41 PHE B CA 1
ATOM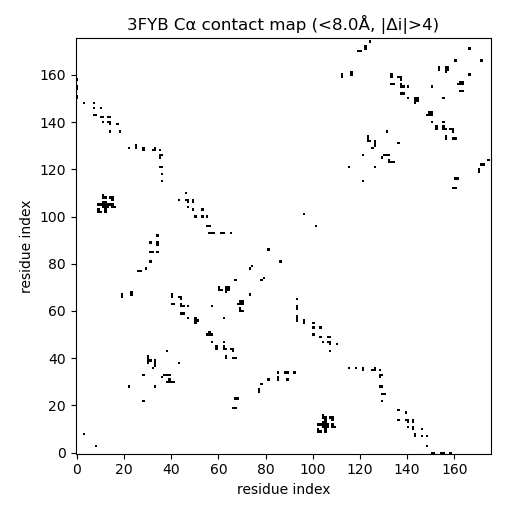 1138 C C . PHE B 1 42 ? 25.858 52.535 23.137 1.00 19.05 41 PHE B C 1
ATOM 1139 O O . PHE B 1 42 ? 26.610 52.806 24.079 1.00 19.55 41 PHE B O 1
ATOM 1147 N N . CYS B 1 43 ? 26.056 51.487 22.348 1.00 17.44 42 CYS B N 1
ATOM 1148 C CA . CYS B 1 43 ? 27.252 50.665 22.506 1.00 16.01 42 CYS B CA 1
ATOM 1149 C C . CYS B 1 43 ? 27.588 50.061 21.166 1.00 14.81 42 CYS B C 1
ATOM 1150 O O . CYS B 1 43 ? 27.011 50.460 20.150 1.00 15.14 42 CYS B O 1
ATOM 1153 N N . ARG B 1 44 ? 28.514 49.103 21.138 1.00 13.27 43 ARG B N 1
ATOM 1154 C CA . ARG B 1 44 ? 28.902 48.505 19.865 1.00 11.64 43 ARG B CA 1
ATOM 1155 C C . ARG B 1 44 ? 27.739 47.814 19.164 1.00 11.52 43 ARG B C 1
ATOM 1156 O O . ARG B 1 44 ? 27.671 47.824 17.937 1.00 12.15 43 ARG B O 1
ATOM 1164 N N . ASN B 1 45 ? 26.820 47.226 19.933 1.00 11.29 44 ASN B N 1
ATOM 1165 C CA . ASN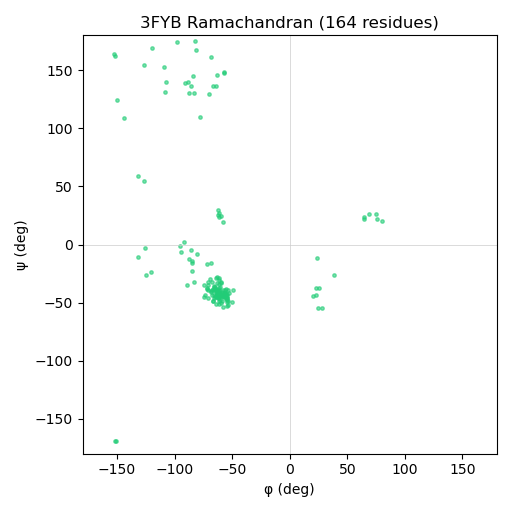 B 1 45 ? 25.662 46.564 19.290 1.00 11.68 44 ASN B CA 1
ATOM 1166 C C . ASN B 1 45 ? 24.777 47.580 18.569 1.00 11.99 44 ASN B C 1
ATOM 1167 O O . ASN B 1 45 ? 24.253 47.300 17.507 1.00 12.63 44 ASN B O 1
ATOM 1172 N N . CYS B 1 46 ? 24.644 48.764 19.158 1.00 12.93 45 CYS B N 1
ATOM 1173 C CA . CYS B 1 46 ? 23.902 49.879 18.555 1.00 13.59 45 CYS B CA 1
ATOM 1174 C C . CYS B 1 46 ? 24.468 50.273 17.212 1.00 13.63 45 CYS B C 1
ATOM 1175 O O . CYS B 1 46 ? 23.714 50.428 16.230 1.00 12.94 45 CYS B O 1
ATOM 1178 N N . LEU B 1 47 ? 25.797 50.442 17.164 1.00 11.77 46 LEU B N 1
ATOM 1179 C CA . LEU B 1 47 ? 26.494 50.778 15.902 1.00 12.59 46 LEU B CA 1
ATOM 1180 C C . LEU B 1 47 ? 26.178 49.734 14.831 1.00 11.73 46 LEU B C 1
ATOM 1181 O O . LEU B 1 47 ? 25.897 50.070 13.701 1.00 12.52 46 LEU B O 1
ATOM 1186 N N . ALA B 1 48 ? 26.169 48.452 15.217 1.00 11.85 47 ALA B N 1
ATOM 1187 C CA . ALA B 1 48 ? 25.835 47.375 14.297 1.00 11.39 47 ALA B CA 1
ATOM 1188 C C . ALA B 1 48 ? 24.366 47.480 13.814 1.00 11.46 47 ALA B C 1
ATOM 1189 O O . ALA B 1 48 ? 24.088 47.338 12.614 1.00 11.74 47 ALA B O 1
ATOM 1191 N N . LYS B 1 49 ? 23.444 47.740 14.733 1.00 11.36 48 LYS B N 1
ATOM 1192 C CA . LYS B 1 49 ? 22.024 47.963 14.360 1.00 12.46 48 LYS B CA 1
ATOM 1193 C C . LYS B 1 49 ? 21.886 49.136 13.391 1.00 12.52 48 LYS B C 1
ATOM 1194 O O . LYS B 1 49 ? 21.150 49.047 12.413 1.00 11.97 48 LYS B O 1
ATOM 1200 N N . TRP B 1 50 ? 22.591 50.238 13.669 1.00 12.67 49 TRP B N 1
ATOM 1201 C CA . TRP B 1 50 ? 22.533 51.405 12.788 1.00 12.82 49 TRP B CA 1
ATOM 1202 C C . TRP B 1 50 ? 23.051 51.066 11.394 1.00 12.88 49 TRP B C 1
ATOM 1203 O O . TRP B 1 50 ? 22.515 51.551 10.375 1.00 13.27 49 TRP B O 1
ATOM 1214 N N . LEU B 1 51 ? 24.123 50.270 11.336 1.00 13.07 50 LEU B N 1
ATOM 1215 C CA . LEU B 1 51 ? 24.637 49.783 10.043 1.00 13.86 50 LEU B CA 1
ATOM 1216 C C . LEU B 1 51 ? 23.596 48.918 9.315 1.00 13.87 50 LEU B C 1
ATOM 1217 O O . LEU B 1 51 ? 23.442 49.037 8.114 1.00 13.74 50 LEU B O 1
ATOM 1230 N N . GLU B 1 53 ? 20.377 49.250 9.601 1.00 15.24 52 GLU B N 1
ATOM 1231 C CA . GLU B 1 53 ? 19.371 50.194 9.093 1.00 16.04 52 GLU B CA 1
ATOM 1232 C C . GLU B 1 53 ? 19.870 50.903 7.820 1.00 14.95 52 GLU B C 1
ATOM 1233 O O . GLU B 1 53 ? 19.101 51.138 6.898 1.00 14.56 52 GLU B O 1
ATOM 1239 N N . ALA B 1 54 ? 21.164 51.221 7.780 1.00 14.58 53 ALA B N 1
ATOM 1240 C CA . ALA B 1 54 ? 21.799 51.875 6.626 1.00 13.38 53 ALA B CA 1
ATOM 1241 C C . ALA B 1 54 ? 21.857 50.945 5.413 1.00 12.57 53 ALA B C 1
ATOM 1242 O O . ALA B 1 54 ? 21.613 51.376 4.288 1.00 14.06 53 ALA B O 1
ATOM 1244 N N . ALA B 1 55 ? 22.148 49.661 5.638 1.00 12.37 54 ALA B N 1
ATOM 1245 C CA . ALA B 1 55 ? 22.075 48.664 4.563 1.00 11.75 54 ALA B CA 1
ATOM 1246 C C . ALA B 1 55 ? 20.681 48.669 3.850 1.00 13.18 54 ALA B C 1
ATOM 1247 O O . ALA B 1 55 ? 20.622 48.744 2.639 1.00 12.48 54 ALA B O 1
ATOM 1249 N N . THR B 1 56 ? 19.591 48.634 4.625 1.00 14.94 55 THR B N 1
ATOM 1250 C CA . THR B 1 56 ? 18.213 48.760 4.110 1.00 16.72 55 THR B CA 1
ATOM 1251 C C . THR B 1 56 ? 18.040 50.008 3.250 1.00 16.79 55 THR B C 1
ATOM 1252 O O . THR B 1 56 ? 17.386 49.964 2.208 1.00 15.94 55 THR B O 1
ATOM 1256 N N . GLU B 1 57 ? 18.628 51.118 3.694 1.00 17.48 56 GLU B N 1
ATOM 1257 C CA . GLU B 1 57 ? 18.574 52.384 2.963 1.00 19.73 56 GLU B CA 1
ATOM 1258 C C . GLU B 1 57 ? 19.225 52.279 1.595 1.00 18.39 56 GLU B C 1
ATOM 1259 O O . GLU B 1 57 ? 18.833 52.985 0.642 1.00 18.41 56 GLU B O 1
ATOM 1265 N N . GLN B 1 58 ? 20.230 51.402 1.523 1.00 17.06 57 GLN B N 1
ATOM 1266 C CA . GLN B 1 58 ? 21.074 51.229 0.341 1.00 15.43 57 GLN B CA 1
ATOM 1267 C C . GLN B 1 58 ? 20.645 50.107 -0.589 1.00 14.98 57 GLN B C 1
ATOM 1268 O O . GLN B 1 58 ? 21.259 49.898 -1.633 1.00 15.79 57 GLN B O 1
ATOM 1274 N N . GLY B 1 59 ? 19.576 49.402 -0.218 1.00 14.79 58 GLY B N 1
ATOM 1275 C CA . GLY B 1 59 ? 19.039 48.328 -1.057 1.00 13.99 58 GLY B CA 1
ATOM 1276 C C . GLY B 1 59 ? 19.902 47.077 -0.999 1.00 13.72 58 GLY B C 1
ATOM 1277 O O . GLY B 1 59 ? 19.920 46.297 -1.953 1.00 13.15 58 GLY B O 1
ATOM 1278 N N . VAL B 1 60 ? 20.638 46.896 0.111 1.00 12.53 59 VAL B N 1
ATOM 1279 C CA . VAL B 1 60 ? 21.441 45.677 0.327 1.00 12.74 59 VAL B CA 1
ATOM 1280 C C . VAL B 1 60 ? 21.122 44.989 1.683 1.00 12.77 59 VAL B C 1
ATOM 1281 O O . VAL B 1 60 ? 20.665 45.637 2.628 1.00 13.06 59 VAL B O 1
ATOM 1285 N N . GLU B 1 61 ? 21.357 43.680 1.762 1.00 13.11 60 GLU B N 1
ATOM 1286 C CA . GLU B 1 61 ? 21.274 42.904 3.036 1.00 12.62 60 GLU B CA 1
ATOM 1287 C C . GLU B 1 61 ? 22.556 42.990 3.890 1.00 13.30 60 GLU B C 1
ATOM 1288 O O . GLU B 1 61 ? 23.679 42.784 3.405 1.00 14.10 60 GLU B O 1
ATOM 1294 N N . LEU B 1 62 ? 22.374 43.294 5.173 1.00 13.04 61 LEU B N 1
ATOM 1295 C CA . LEU B 1 62 ? 23.405 43.121 6.185 1.00 12.15 61 LEU B CA 1
ATOM 1296 C C . LEU B 1 62 ? 22.637 42.684 7.410 1.00 12.36 61 LEU B C 1
ATOM 1297 O O . LEU B 1 62 ? 21.797 43.434 7.932 1.00 12.50 61 LEU B O 1
ATOM 1302 N N . ASP B 1 63 ? 22.802 41.423 7.772 1.00 10.65 62 ASP B N 1
ATOM 1303 C CA . ASP B 1 63 ? 22.074 40.912 8.926 1.00 11.07 62 ASP B CA 1
ATOM 1304 C C . ASP B 1 63 ? 22.821 41.294 10.206 1.00 10.65 62 ASP B C 1
ATOM 1305 O O . ASP B 1 63 ? 23.907 41.897 10.132 1.00 9.58 62 ASP B O 1
ATOM 1310 N N . TYR B 1 64 ? 22.230 40.984 11.367 1.00 10.51 63 TYR B N 1
ATOM 1311 C CA . TYR B 1 64 ? 22.841 41.423 12.646 1.00 12.12 63 TYR B CA 1
ATOM 1312 C C . TYR B 1 64 ? 24.215 40.818 12.924 1.00 12.04 63 TYR B C 1
ATOM 1313 O O . TYR B 1 64 ? 25.132 41.536 13.363 1.00 11.62 63 TYR B O 1
ATOM 1322 N N . ASP B 1 65 ? 24.365 39.520 12.668 1.00 12.30 64 ASP B N 1
ATOM 1323 C CA . ASP B 1 65 ? 25.673 38.867 12.884 1.00 13.13 64 ASP B CA 1
ATOM 1324 C C . ASP B 1 65 ? 26.723 39.439 11.945 1.00 12.33 64 ASP B C 1
ATOM 1325 O O . ASP B 1 65 ? 27.873 39.630 12.346 1.00 11.78 64 ASP B O 1
ATOM 1330 N N . GLY B 1 66 ? 26.328 39.691 10.697 1.00 11.60 65 GLY B N 1
ATOM 1331 C CA . GLY B 1 66 ? 27.180 40.344 9.705 1.00 10.59 65 GLY B CA 1
ATOM 1332 C C . GLY B 1 66 ? 27.592 41.722 10.205 1.00 10.52 65 GLY B C 1
ATOM 1333 O O . GLY B 1 66 ? 28.775 42.086 10.149 1.00 10.74 65 GLY B O 1
ATOM 1334 N N . ALA B 1 67 ? 26.616 42.516 10.652 1.00 9.69 66 ALA B N 1
ATOM 1335 C CA . ALA B 1 67 ? 26.923 43.859 11.155 1.00 9.80 66 ALA B CA 1
ATOM 1336 C C . ALA B 1 67 ? 27.860 43.818 12.364 1.00 9.36 66 ALA B C 1
ATOM 1337 O O . ALA B 1 67 ? 28.824 44.609 12.449 1.00 10.20 66 ALA B O 1
ATOM 1339 N N . ARG B 1 68 ? 27.620 42.894 13.289 1.00 9.82 67 ARG B N 1
ATOM 1340 C CA . ARG B 1 68 ? 28.465 42.780 14.462 1.00 10.83 67 ARG B CA 1
ATOM 1341 C C . ARG B 1 68 ? 29.848 42.298 14.097 1.00 11.37 67 ARG B C 1
ATOM 1342 O O . ARG B 1 68 ? 30.834 42.831 14.632 1.00 12.45 67 ARG B O 1
ATOM 1350 N N . GLU B 1 69 ? 29.961 41.330 13.171 1.00 11.94 68 GLU B N 1
ATOM 1351 C CA . GLU B 1 69 ? 31.307 40.901 12.763 1.00 12.76 68 GLU B CA 1
ATOM 1352 C C . GLU B 1 69 ? 32.140 42.085 12.242 1.00 12.61 68 GLU B C 1
ATOM 1353 O O . GLU B 1 69 ? 33.330 42.229 12.567 1.00 11.01 68 GLU B O 1
ATOM 1359 N N . TYR B 1 70 ? 31.506 42.945 11.452 1.00 11.76 69 TYR B N 1
ATOM 1360 C CA . TYR B 1 70 ? 32.182 44.130 10.958 1.00 12.46 69 TYR B CA 1
ATOM 1361 C C . TYR B 1 70 ? 32.580 45.110 12.087 1.00 11.95 69 TYR B C 1
ATOM 1362 O O . TYR B 1 70 ? 33.739 45.568 12.163 1.00 12.21 69 TYR B O 1
ATOM 1371 N N . VAL B 1 71 ? 31.641 45.458 12.951 1.00 11.90 70 VAL B N 1
ATOM 1372 C CA . VAL B 1 71 ? 31.895 46.421 14.044 1.00 12.44 70 VAL B CA 1
ATOM 1373 C C . VAL B 1 71 ? 32.966 45.912 15.033 1.00 12.23 70 VAL B C 1
ATOM 1374 O O . VAL B 1 71 ? 33.885 46.654 15.428 1.00 13.10 70 VAL B O 1
ATOM 1378 N N . TYR B 1 72 ? 32.847 44.647 15.421 1.00 12.18 71 TYR B N 1
ATOM 1379 C CA . TYR B 1 72 ? 33.752 44.056 16.413 1.00 12.75 71 TYR B CA 1
ATOM 1380 C C . TYR B 1 72 ? 35.057 43.529 15.823 1.00 13.27 71 TYR B C 1
ATOM 1381 O O . TYR B 1 72 ? 35.979 43.177 16.565 1.00 13.96 71 TYR B O 1
ATOM 1390 N N . GLY B 1 73 ? 35.115 43.393 14.506 1.00 14.57 72 GLY B N 1
ATOM 1391 C CA . GLY B 1 73 ? 36.318 42.809 13.855 1.00 15.92 72 GLY B CA 1
ATOM 1392 C C . GLY B 1 73 ? 36.508 41.313 13.950 1.00 16.16 72 GLY B C 1
ATOM 1393 O O . GLY B 1 73 ? 37.561 40.786 13.561 1.00 16.41 72 GLY B O 1
ATOM 1402 N N . PRO B 1 75 ? 33.611 37.539 14.753 1.00 16.75 74 PRO B N 1
ATOM 1403 C CA . PRO B 1 75 ? 32.266 37.147 15.149 1.00 15.50 74 PRO B CA 1
ATOM 1404 C C . PRO B 1 75 ? 32.009 37.523 16.608 1.00 14.87 74 PRO B C 1
ATOM 1405 O O . PRO B 1 75 ? 32.895 37.348 17.443 1.00 13.61 74 PRO B O 1
ATOM 1409 N N . PHE B 1 76 ? 30.827 38.072 16.897 1.00 14.40 75 PHE B N 1
ATOM 1410 C CA . PHE B 1 76 ? 30.471 38.475 18.263 1.00 15.14 75 PHE B CA 1
ATOM 1411 C C . PHE B 1 76 ? 30.643 37.343 19.308 1.00 15.58 75 PHE B C 1
ATOM 1412 O O . PHE B 1 76 ? 31.105 37.590 20.429 1.00 15.29 75 PHE B O 1
ATOM 1420 N N . ALA B 1 77 ? 30.295 36.117 18.937 1.00 15.33 76 ALA B N 1
ATOM 1421 C CA . ALA B 1 77 ? 30.434 34.975 19.853 1.00 15.98 76 ALA B CA 1
ATOM 1422 C C . ALA B 1 77 ? 31.875 34.903 20.371 1.00 16.49 76 ALA B C 1
ATOM 1423 O O . ALA B 1 77 ? 32.136 34.687 21.576 1.00 15.43 76 ALA B O 1
ATOM 1425 N N . GLU B 1 78 ? 32.806 35.085 19.444 1.00 16.66 77 GLU B N 1
ATOM 1426 C CA . GLU B 1 78 ? 34.229 34.973 19.766 1.00 18.40 77 GLU B CA 1
ATOM 1427 C C . GLU B 1 78 ? 34.661 36.179 20.601 1.00 16.97 77 GLU B C 1
ATOM 1428 O O . GLU B 1 78 ? 35.427 36.040 21.548 1.00 17.18 77 GLU B O 1
ATOM 1434 N N . TRP B 1 79 ? 34.137 37.355 20.273 1.00 16.67 78 TRP B N 1
ATOM 1435 C CA . TRP B 1 79 ? 34.420 38.562 21.045 1.00 16.63 78 TRP B CA 1
ATOM 1436 C C . TRP B 1 79 ? 33.896 38.442 22.486 1.00 16.76 78 TRP B C 1
ATOM 1437 O O . TRP B 1 79 ? 34.584 38.794 23.450 1.00 16.56 78 TRP B O 1
ATOM 1448 N N . LYS B 1 80 ? 32.692 37.908 22.632 1.00 17.12 79 LYS B N 1
ATOM 1449 C CA . LYS B 1 80 ? 32.078 37.773 23.941 1.00 17.46 79 LYS B CA 1
ATOM 1450 C C . LYS B 1 80 ? 32.925 36.856 24.847 1.00 16.84 79 LYS B C 1
ATOM 1451 O O . LYS B 1 80 ? 33.175 37.189 26.005 1.00 17.06 79 LYS B O 1
ATOM 1457 N N . THR B 1 81 ? 33.390 35.728 24.310 1.00 15.84 80 THR B N 1
ATOM 1458 C CA . THR B 1 81 ? 34.208 34.789 25.110 1.00 15.43 80 THR B CA 1
ATOM 1459 C C . THR B 1 81 ? 35.594 35.340 25.496 1.00 14.46 80 THR B C 1
ATOM 1460 O O . THR B 1 81 ? 36.116 34.993 26.557 1.00 14.52 80 THR B O 1
ATOM 1464 N N . LEU B 1 82 ? 36.189 36.173 24.631 1.00 12.61 81 LEU B N 1
ATOM 1465 C CA . LEU B 1 82 ? 37.541 36.698 24.844 1.00 11.33 81 LEU B CA 1
ATOM 1466 C C . LEU B 1 82 ? 37.565 38.010 25.651 1.00 11.66 81 LEU B C 1
ATOM 1467 O O . LEU B 1 82 ? 38.463 38.219 26.451 1.00 11.00 81 LEU B O 1
ATOM 1472 N N . TYR B 1 83 ? 36.556 38.863 25.462 1.00 12.42 82 TYR B N 1
ATOM 1473 C CA . TYR B 1 83 ? 36.590 40.247 25.976 1.00 14.17 82 TYR B CA 1
ATOM 1474 C C . TYR B 1 83 ? 35.490 40.659 26.953 1.00 15.23 82 TYR B C 1
ATOM 1475 O O . TYR B 1 83 ? 35.675 41.606 27.707 1.00 15.12 82 TYR B O 1
ATOM 1484 N N . GLN B 1 84 ? 34.343 39.990 26.920 1.00 16.97 83 GLN B N 1
ATOM 1485 C CA . GLN B 1 84 ? 33.232 40.470 27.720 1.00 19.73 83 GLN B CA 1
ATOM 1486 C C . GLN B 1 84 ? 33.271 39.912 29.138 1.00 20.81 83 GLN B C 1
ATOM 1487 O O . GLN B 1 84 ? 33.438 38.705 29.337 1.00 20.64 83 GLN B O 1
ATOM 1493 N N . LYS B 1 85 ? 33.129 40.810 30.110 1.00 22.67 84 LYS B N 1
ATOM 1494 C CA . LYS B 1 85 ? 33.123 40.438 31.525 1.00 25.28 84 LYS B CA 1
ATOM 1495 C C . LYS B 1 85 ? 31.696 40.616 32.096 1.00 26.86 84 LYS B C 1
ATOM 1496 O O . LYS B 1 85 ? 30.941 41.438 31.575 1.00 26.97 84 LYS B O 1
ATOM 1498 N N . PRO B 1 86 ? 31.319 39.843 33.152 1.00 28.69 85 PRO B N 1
ATOM 1499 C CA . PRO B 1 86 ? 30.012 40.114 33.798 1.00 29.63 85 PRO B CA 1
ATOM 1500 C C . PRO B 1 86 ? 30.000 41.520 34.414 1.00 30.31 85 PRO B C 1
ATOM 1501 O O . PRO B 1 86 ? 31.052 41.991 34.869 1.00 30.70 85 PRO B O 1
ATOM 1505 N N . ALA B 1 87 ? 28.846 42.190 34.408 1.00 30.75 86 ALA B N 1
ATOM 1506 C CA . ALA B 1 87 ? 28.740 43.544 34.970 1.00 31.09 86 ALA B CA 1
ATOM 1507 C C . ALA B 1 87 ? 28.855 43.542 36.499 1.00 31.48 86 ALA B C 1
ATOM 1508 O O . ALA B 1 87 ? 28.177 42.764 37.184 1.00 31.80 86 ALA B O 1
ATOM 1510 N N . SER B 1 88 ? 29.729 44.402 37.025 1.00 31.57 87 SER B N 1
ATOM 1511 C CA . SER B 1 88 ? 29.931 44.537 38.474 1.00 31.53 87 SER B CA 1
ATOM 1512 C C . SER B 1 88 ? 28.674 45.063 39.164 1.00 31.54 87 SER B C 1
ATOM 1513 O O . SER B 1 88 ? 27.924 45.847 38.578 1.00 31.11 87 SER B O 1
#

Radius of gyration: 16.83 Å; Cα contacts (8 Å, |Δi|>4): 193; chains: 2; bounding box: 25×44×44 Å

InterPro domains:
  IPR023163 SMc04008-like domain [PF06844] (30-95)
  IPR036810 SMc04008-like superfamily [G3DSA:1.10.3340.10] (1-103)
  IPR036810 SMc04008-like superfamily [SSF158757] (3-79)

Sequence (176 aa):
GADIDQQASKTEEAAAFRHLLRHLDEHKDVQNIDLIQADFCRNCLAKWLEAATEQGVELDYDGAREYVYGPFAEWKTLYQKPASEAQLAAFEAKGADIDQASKTEEAAAFRHLLRHLDEHKDDVQQNIDLIQADFCRNCLAKWLEAATEQGVELDYDGAREYVYGPFAEWKTLYQKPAS

Organism: Alcanivorax borkumensis (strain ATCC 700651 / DSM 11573 / NCIMB 13689 / SK2) (NCBI:txid393595)

Solvent-accessible surface area: 9771 Å² total